Protein AF-A0A9X2F6V3-F1 (afdb_monomer)

Nearest PDB structures (foldseek):
  8wv0-assembly1_A  TM=4.778E-01  e=2.409E+00  Burkholderia pseudomallei
  8wv0-assembly1_B  TM=4.799E-01  e=3.324E+00  Burkholderia pseudomalle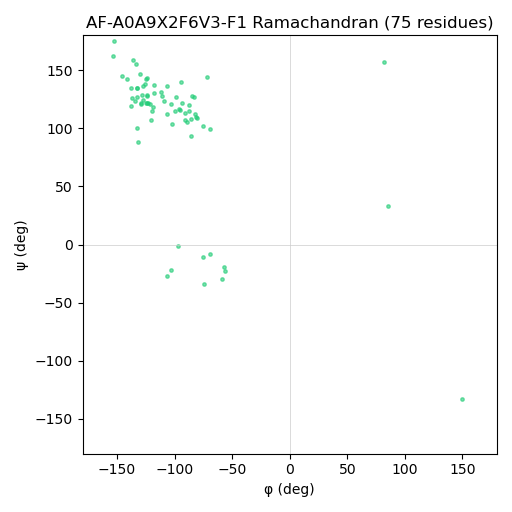i
  8jto-assembly1_A  TM=3.665E-01  e=6.331E+00  Burkholderia pseudomallei

pLDDT: mean 75.63, std 13.08, range [53.28, 93.12]

Organism: NCBI:txid2954799

Solvent-accessible surface area (backbone atoms only — not comparable to full-atom values): 4580 Å² total; per-residue (Å²): 113,52,76,51,76,49,75,45,82,56,85,61,81,47,78,46,82,42,76,46,84,37,98,86,77,42,79,73,45,76,44,76,45,82,46,74,66,94,39,35,50,32,37,36,44,33,39,36,39,65,83,46,101,39,35,37,40,37,43,34,40,35,44,57,58,57,73,48,76,50,74,48,79,48,78,62,132

Secondary structure (DSSP, 8-state):
-EEEEEEEE----EEEEEEEEETTTEEEEEEEEEE--S--EEEEEEEEEEEETTEEEEEEEEEESS-EEEEEEEE--

Foldseek 3Di:
DDKDKDKFFAWDWDWDFDFDPDPPPHGGPTDTDGDGQPWRIKIKIKDKDDPDPFWIKIWMFIDISDTDIDIDIGGDD

Radius of gyration: 21.04 Å; Cα contacts (8 Å, |Δi|>4): 156; chains: 1; bounding box: 46×30×51 Å

Structure (mmCIF, N/CA/C/O backbone):
data_AF-A0A9X2F6V3-F1
#
_entry.id   AF-A0A9X2F6V3-F1
#
loop_
_atom_site.group_PDB
_atom_site.id
_atom_site.type_symbol
_atom_site.label_atom_id
_atom_site.label_alt_id
_atom_site.label_comp_id
_atom_site.label_asym_id
_atom_site.label_entity_id
_atom_site.label_seq_id
_atom_site.pdbx_PDB_ins_code
_atom_site.Cartn_x
_atom_site.Cartn_y
_atom_site.Cartn_z
_atom_site.occupancy
_atom_site.B_iso_or_equiv
_atom_site.auth_seq_id
_atom_site.auth_comp_id
_atom_site.auth_asym_id
_atom_site.auth_atom_id
_atom_site.pdbx_PDB_model_num
ATOM 1 N N . GLY A 1 1 ? 13.983 3.249 -14.085 1.00 73.62 1 GLY A N 1
ATOM 2 C CA . GLY A 1 1 ? 13.494 2.949 -12.730 1.00 73.62 1 GLY A CA 1
ATOM 3 C C . GLY A 1 1 ? 12.773 4.164 -12.206 1.00 73.62 1 GLY A C 1
ATOM 4 O O . GLY A 1 1 ? 13.092 5.263 -12.645 1.00 73.62 1 GLY A O 1
ATOM 5 N N . GLU A 1 2 ? 11.815 3.959 -11.320 1.00 85.88 2 GLU A N 1
ATOM 6 C CA . GLU A 1 2 ? 10.961 4.997 -10.746 1.00 85.88 2 GLU A CA 1
ATOM 7 C C . GLU A 1 2 ? 10.958 4.862 -9.225 1.00 85.88 2 GLU A C 1
ATOM 9 O O . GLU A 1 2 ? 11.081 3.757 -8.692 1.00 85.88 2 GLU A O 1
ATOM 14 N N . VAL A 1 3 ? 10.861 5.995 -8.539 1.00 84.75 3 VAL A N 1
ATOM 15 C CA . VAL A 1 3 ? 10.679 6.064 -7.091 1.00 84.75 3 VAL A CA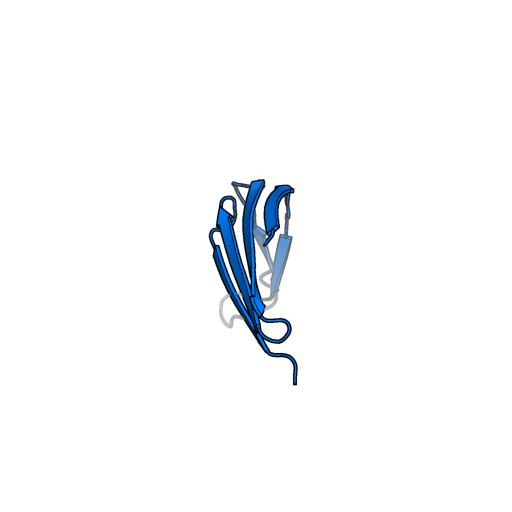 1
ATOM 16 C C . VAL A 1 3 ? 9.425 6.878 -6.847 1.00 84.75 3 VAL A C 1
ATOM 18 O O . VAL A 1 3 ? 9.309 7.988 -7.371 1.00 84.75 3 VAL A O 1
ATOM 21 N N . HIS A 1 4 ? 8.514 6.346 -6.043 1.00 83.38 4 HIS A N 1
ATOM 22 C CA . HIS A 1 4 ? 7.279 7.023 -5.684 1.00 83.38 4 HIS A CA 1
ATOM 23 C C . HIS A 1 4 ? 7.138 7.125 -4.171 1.00 83.38 4 HIS A C 1
ATOM 25 O O . HIS A 1 4 ? 7.504 6.226 -3.414 1.00 83.38 4 HIS A O 1
ATOM 31 N N . VAL A 1 5 ? 6.606 8.262 -3.738 1.00 85.12 5 VAL A N 1
ATOM 32 C CA . VAL A 1 5 ? 6.294 8.545 -2.339 1.00 85.12 5 VAL A CA 1
ATOM 33 C C . VAL A 1 5 ? 4.850 9.013 -2.287 1.00 85.12 5 VAL A C 1
ATOM 35 O O . VAL A 1 5 ? 4.457 9.903 -3.041 1.00 85.12 5 VAL A O 1
ATOM 38 N N . GLY A 1 6 ? 4.062 8.397 -1.416 1.00 80.81 6 GLY A N 1
ATOM 39 C CA . GLY A 1 6 ? 2.647 8.681 -1.241 1.00 80.81 6 GLY A CA 1
ATOM 40 C C . GLY A 1 6 ? 2.282 8.810 0.230 1.00 80.81 6 GLY A C 1
ATOM 41 O O . GLY A 1 6 ? 2.942 8.263 1.111 1.00 80.81 6 GLY A O 1
ATOM 42 N N . ALA A 1 7 ? 1.207 9.539 0.494 1.00 80.88 7 ALA A N 1
ATOM 43 C CA . ALA A 1 7 ? 0.570 9.581 1.798 1.00 80.88 7 ALA A CA 1
ATOM 44 C C . ALA A 1 7 ? -0.934 9.408 1.596 1.00 80.88 7 ALA A C 1
ATOM 46 O O . ALA A 1 7 ? -1.524 10.029 0.711 1.00 80.88 7 ALA A O 1
ATOM 47 N N . MET A 1 8 ? -1.539 8.557 2.412 1.00 79.06 8 MET A N 1
ATOM 48 C CA . MET A 1 8 ? -2.967 8.290 2.423 1.00 79.06 8 MET A CA 1
ATOM 49 C C . MET A 1 8 ? -3.493 8.544 3.830 1.00 79.06 8 MET A C 1
ATOM 51 O O . MET A 1 8 ? -2.956 8.021 4.803 1.00 79.06 8 MET A O 1
ATOM 55 N N . TRP A 1 9 ? -4.543 9.353 3.932 1.00 73.25 9 TRP A N 1
ATOM 56 C CA . TRP A 1 9 ? -5.317 9.494 5.159 1.00 73.25 9 TRP A CA 1
ATOM 57 C C . TRP A 1 9 ? -6.495 8.528 5.089 1.00 73.25 9 TRP A C 1
ATOM 59 O O . TRP A 1 9 ? -7.300 8.609 4.159 1.00 73.25 9 TRP A O 1
ATOM 69 N N . GLN A 1 10 ?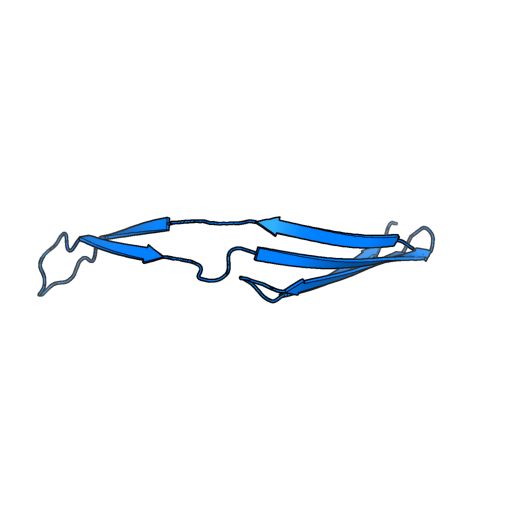 -6.592 7.617 6.051 1.00 64.94 10 GLN A N 1
ATOM 70 C CA . GLN A 1 10 ? -7.707 6.693 6.168 1.00 64.94 10 GLN A CA 1
ATOM 71 C C . GLN A 1 10 ? -8.203 6.675 7.612 1.00 64.94 10 GLN A C 1
ATOM 73 O O . GLN A 1 10 ? -7.634 6.020 8.477 1.00 64.94 10 GLN A O 1
ATOM 78 N N . ASP A 1 11 ? -9.290 7.401 7.840 1.00 67.62 11 ASP A N 1
ATOM 79 C CA . ASP A 1 11 ? -10.058 7.379 9.078 1.00 67.62 11 ASP A CA 1
ATOM 80 C C . ASP A 1 11 ? -11.302 6.522 8.821 1.00 67.62 11 ASP A C 1
ATOM 82 O O . ASP A 1 11 ? -12.181 6.899 8.043 1.00 67.62 11 ASP A O 1
ATOM 86 N N . THR A 1 12 ? -11.308 5.291 9.330 1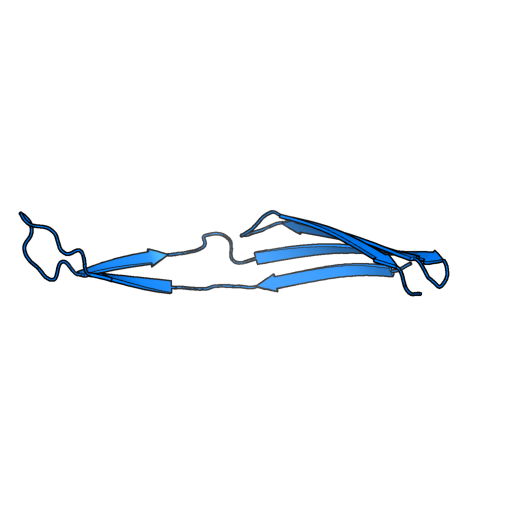.00 58.97 12 THR A N 1
ATOM 87 C CA . THR A 1 12 ? -12.417 4.346 9.145 1.00 58.97 12 THR A CA 1
ATOM 88 C C . THR A 1 12 ? -12.965 3.968 10.508 1.00 58.97 12 THR A C 1
ATOM 90 O O . THR A 1 12 ? -12.338 3.210 11.239 1.00 58.97 12 THR A O 1
ATOM 93 N N . ALA A 1 13 ? -14.152 4.479 10.827 1.00 60.84 13 ALA A N 1
ATOM 94 C CA . ALA A 1 13 ? -14.963 3.963 11.918 1.00 60.84 13 ALA A CA 1
ATOM 95 C C . ALA A 1 13 ? -15.822 2.817 11.371 1.00 60.84 13 ALA A C 1
ATOM 97 O O . ALA A 1 13 ? -16.601 3.014 10.434 1.00 60.84 13 ALA A O 1
ATOM 98 N N . GLN A 1 14 ? -15.667 1.619 11.931 1.00 53.28 14 GLN A N 1
ATOM 99 C CA . GLN A 1 14 ? -16.490 0.466 11.577 1.00 53.28 14 GLN A CA 1
ATOM 100 C C . GLN A 1 14 ? -17.250 -0.014 12.811 1.00 53.28 14 GLN A C 1
ATOM 102 O O . GLN A 1 14 ? -16.639 -0.447 13.785 1.00 53.28 14 GLN A O 1
ATOM 107 N N . THR A 1 15 ? -18.580 0.028 12.743 1.00 59.97 15 THR A N 1
ATOM 108 C CA . THR A 1 15 ? -19.457 -0.608 13.730 1.00 59.97 15 THR A CA 1
ATOM 109 C C . THR A 1 15 ? -19.694 -2.048 13.295 1.00 59.97 15 THR A C 1
ATOM 111 O O . THR A 1 15 ? -20.272 -2.298 12.236 1.00 59.97 15 THR A O 1
ATOM 114 N N . VAL A 1 16 ? -19.209 -3.007 14.083 1.00 60.38 16 VAL A N 1
ATOM 115 C CA . VAL A 1 16 ? -19.498 -4.429 13.862 1.00 60.38 16 VAL A CA 1
ATOM 116 C C . VAL A 1 16 ? -20.670 -4.817 14.750 1.00 60.38 16 VAL A C 1
ATOM 118 O O . VAL A 1 16 ? -20.543 -4.760 15.968 1.00 60.38 16 VAL A O 1
ATOM 121 N N . GLU A 1 17 ? -21.787 -5.211 14.139 1.00 59.38 17 GLU A N 1
ATOM 122 C CA . GLU A 1 17 ? -22.926 -5.814 14.833 1.00 59.38 17 GLU A CA 1
ATOM 123 C C . GLU A 1 17 ? -22.742 -7.338 14.843 1.00 59.38 17 GLU A C 1
ATOM 125 O O . GLU A 1 17 ? -22.840 -8.000 13.808 1.00 59.38 17 GLU A O 1
ATOM 130 N N . LEU A 1 18 ? -22.415 -7.899 16.010 1.00 58.47 18 LEU A N 1
ATOM 131 C CA . LEU A 1 18 ? -22.338 -9.348 16.215 1.00 58.47 18 LEU A CA 1
ATOM 132 C C . LEU A 1 18 ? -23.573 -9.826 16.970 1.00 58.47 18 LEU A C 1
ATOM 134 O O . LEU A 1 18 ? -23.788 -9.421 18.111 1.00 58.47 18 LEU A O 1
ATOM 138 N N . THR A 1 19 ? -24.333 -10.733 16.356 1.00 63.88 19 THR A N 1
ATOM 139 C CA . THR A 1 19 ? -25.385 -11.500 17.030 1.00 63.88 19 THR A CA 1
ATOM 140 C C . THR A 1 19 ? -24.766 -12.775 17.590 1.00 63.88 19 THR A C 1
ATOM 142 O O . THR A 1 19 ? -24.418 -13.688 16.838 1.00 63.88 19 THR A O 1
ATOM 145 N N . ILE A 1 20 ? -24.575 -12.833 18.910 1.00 62.16 20 ILE A N 1
ATOM 146 C CA . ILE A 1 20 ? -24.049 -14.031 19.573 1.00 62.16 20 ILE A CA 1
ATOM 147 C C . ILE A 1 20 ? -25.224 -14.916 19.991 1.00 62.16 20 ILE A C 1
ATOM 149 O O . ILE A 1 20 ? -25.991 -14.555 20.880 1.00 62.16 20 ILE A O 1
ATOM 153 N N . ASP A 1 21 ? -25.335 -16.092 19.376 1.00 60.84 21 ASP A N 1
ATOM 154 C CA . ASP A 1 21 ? -26.313 -17.112 19.761 1.00 60.84 21 ASP A CA 1
ATOM 155 C C . ASP A 1 21 ? -25.709 -17.973 20.892 1.00 60.84 21 ASP A C 1
ATOM 157 O O . ASP A 1 21 ? -24.904 -18.877 20.647 1.00 60.84 21 ASP A O 1
ATOM 161 N N . HIS A 1 22 ? -25.984 -17.625 22.159 1.00 61.47 22 HIS A N 1
ATOM 162 C CA . HIS A 1 22 ? -25.367 -18.261 23.334 1.00 61.47 22 HIS A CA 1
ATOM 163 C C . HIS A 1 22 ? -26.412 -18.804 24.319 1.00 61.47 22 HIS A C 1
ATOM 165 O O . HIS A 1 22 ? -27.186 -18.055 24.913 1.00 61.47 22 HIS A O 1
ATOM 171 N N . ALA A 1 23 ? -26.346 -20.111 24.599 1.00 65.25 23 ALA A N 1
ATOM 172 C CA . ALA A 1 23 ? -27.348 -20.869 25.362 1.00 65.25 23 ALA A CA 1
ATOM 173 C C . ALA A 1 23 ? -27.659 -20.359 26.790 1.00 65.25 23 ALA A C 1
ATOM 175 O O . ALA A 1 23 ? -28.691 -20.716 27.349 1.00 65.25 23 ALA A O 1
ATOM 176 N N . ILE A 1 24 ? -26.782 -19.548 27.396 1.00 66.88 24 ILE A N 1
ATOM 177 C CA . ILE A 1 24 ? -26.962 -18.983 28.752 1.00 66.88 24 ILE A CA 1
ATOM 178 C C . ILE A 1 24 ? -27.314 -17.487 28.728 1.00 66.88 24 ILE A C 1
ATOM 180 O O . ILE A 1 24 ? -27.943 -16.996 29.661 1.00 66.88 24 ILE A O 1
ATOM 184 N N . LEU A 1 25 ? -26.901 -16.753 27.691 1.00 63.16 25 LEU A N 1
ATOM 185 C CA . LEU A 1 25 ? -27.021 -15.286 27.650 1.00 63.16 25 LEU A CA 1
ATOM 186 C C . LEU A 1 25 ? -28.269 -14.817 26.888 1.00 63.16 25 LEU A C 1
ATOM 188 O O . LEU A 1 25 ? -28.543 -13.622 26.855 1.00 63.16 25 LEU A O 1
ATOM 192 N N . GLY A 1 26 ? -29.045 -15.764 26.351 1.00 59.09 26 GLY A N 1
ATOM 193 C CA . GLY A 1 26 ? -30.194 -15.495 25.498 1.00 59.09 26 GLY A CA 1
ATOM 194 C C . GLY A 1 26 ? -29.773 -15.237 24.054 1.00 59.09 26 GLY A C 1
ATOM 195 O O . GLY A 1 26 ? -28.630 -14.877 23.771 1.00 59.09 26 GLY A O 1
ATOM 196 N N . ASN A 1 27 ? -30.716 -15.452 23.143 1.00 59.06 27 ASN A N 1
ATOM 197 C CA . ASN A 1 27 ? -30.561 -15.064 21.750 1.00 59.06 27 ASN A CA 1
ATOM 198 C C . ASN A 1 27 ? -30.646 -13.528 21.682 1.00 59.06 27 ASN A C 1
ATOM 200 O O . ASN A 1 27 ? -31.406 -12.927 22.441 1.00 59.06 27 ASN A O 1
ATOM 204 N N . ASP A 1 28 ? -29.867 -12.916 20.789 1.00 57.22 28 ASP A N 1
ATOM 205 C CA . ASP A 1 28 ? -29.842 -11.469 20.500 1.00 57.22 28 ASP A CA 1
ATOM 206 C C . ASP A 1 28 ? -28.953 -10.588 21.403 1.00 57.22 28 ASP A C 1
ATOM 208 O O . ASP A 1 28 ? -29.238 -9.405 21.616 1.00 57.22 28 ASP A O 1
ATOM 212 N N . LEU A 1 29 ? -27.817 -11.104 21.891 1.00 56.66 29 LEU A N 1
ATOM 213 C CA . LEU A 1 29 ? -26.782 -10.227 22.450 1.00 56.66 29 LEU A CA 1
ATOM 214 C C . LEU A 1 29 ? -26.131 -9.410 21.317 1.00 56.66 29 LEU A C 1
ATOM 216 O O . LEU A 1 29 ? -25.254 -9.914 20.618 1.00 56.66 29 LEU A O 1
ATOM 220 N N . ASN A 1 30 ? -26.562 -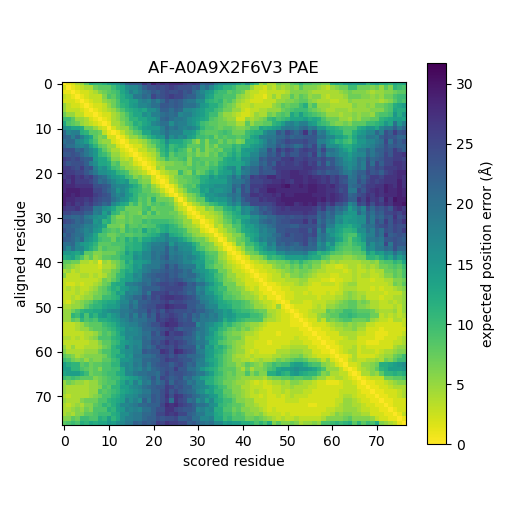8.156 21.149 1.00 59.25 30 ASN A N 1
ATOM 221 C CA . ASN A 1 30 ? -25.963 -7.201 20.216 1.00 59.25 30 ASN A CA 1
ATOM 222 C C . ASN A 1 30 ? -24.707 -6.582 20.831 1.00 59.25 30 ASN A C 1
ATOM 224 O O . ASN A 1 30 ? -24.783 -5.767 21.754 1.00 59.25 30 ASN A O 1
ATOM 228 N N . VAL A 1 31 ? -23.546 -6.962 20.306 1.00 61.28 31 VAL A N 1
ATOM 229 C CA . VAL A 1 31 ? -22.269 -6.343 20.666 1.00 61.28 31 VAL A CA 1
ATOM 230 C C . VAL A 1 31 ? -21.911 -5.341 19.576 1.00 61.28 31 VAL A C 1
ATOM 232 O O . VAL A 1 31 ? -21.678 -5.746 18.441 1.00 61.28 31 VAL A O 1
ATOM 235 N N . ALA A 1 32 ? -21.871 -4.054 19.924 1.00 57.66 32 ALA A N 1
ATOM 236 C CA . ALA A 1 32 ? -21.329 -3.000 19.074 1.00 57.66 32 ALA A CA 1
ATOM 237 C C . ALA A 1 32 ? -19.868 -2.761 19.468 1.00 57.66 32 ALA A C 1
ATOM 239 O O . ALA A 1 32 ? -19.581 -2.368 20.601 1.00 57.66 32 ALA A O 1
ATOM 240 N N . VAL A 1 33 ? -18.943 -3.041 18.551 1.00 61.56 33 VAL A N 1
ATOM 241 C CA . VAL A 1 33 ? -17.519 -2.739 18.738 1.00 61.56 33 VAL A CA 1
ATOM 242 C C . VAL A 1 33 ? -17.167 -1.551 17.861 1.00 61.56 33 VAL A C 1
ATOM 244 O O . VAL A 1 33 ? -17.164 -1.678 16.637 1.00 61.56 33 VAL A O 1
ATOM 247 N N . ASP A 1 34 ? -16.853 -0.421 18.490 1.00 59.22 34 ASP A N 1
ATOM 248 C CA . ASP A 1 34 ? -16.252 0.721 17.809 1.00 59.22 34 ASP A CA 1
ATOM 249 C C . ASP A 1 34 ? -14.779 0.400 17.538 1.00 59.22 34 ASP A C 1
ATOM 251 O O . ASP A 1 34 ? -13.934 0.447 18.437 1.00 59.22 34 ASP A O 1
ATOM 255 N N . GLN A 1 35 ? -14.459 0.026 16.298 1.00 55.00 35 GLN A N 1
ATOM 256 C CA . GLN A 1 35 ? -13.067 -0.055 15.864 1.00 55.00 35 GLN A CA 1
ATOM 257 C C . GLN A 1 35 ? -12.591 1.343 15.469 1.00 55.00 35 GLN A C 1
ATOM 259 O O . GLN A 1 35 ? -13.066 1.917 14.490 1.00 55.00 35 GLN A O 1
ATOM 264 N N . PHE A 1 36 ? -11.665 1.884 16.259 1.00 59.84 36 PHE A N 1
ATOM 265 C CA . PHE A 1 36 ? -10.963 3.134 15.990 1.00 59.84 36 PHE A CA 1
ATOM 266 C C . PHE A 1 36 ? -9.507 2.814 15.649 1.00 59.84 36 PHE A C 1
ATOM 268 O O . PHE A 1 36 ? -8.824 2.174 16.449 1.00 59.84 36 PHE A O 1
ATOM 275 N N . GLU A 1 37 ? -9.032 3.254 14.484 1.00 61.12 37 GLU A N 1
ATOM 276 C CA . GLU A 1 37 ? -7.619 3.169 14.110 1.00 61.12 37 GLU A CA 1
ATOM 277 C C . GLU A 1 37 ? -6.898 4.409 14.670 1.00 61.12 37 GLU A C 1
ATOM 279 O O . GLU A 1 37 ? -7.099 5.516 14.165 1.00 61.12 37 GLU A O 1
ATOM 284 N N . PRO A 1 38 ? -6.059 4.282 15.715 1.00 65.12 38 PRO A N 1
ATOM 285 C CA . PRO A 1 38 ? -5.463 5.440 16.378 1.00 65.12 38 PRO A CA 1
ATOM 286 C C . PRO A 1 38 ? -4.436 6.187 15.518 1.00 65.12 38 PRO A C 1
ATOM 288 O O . PRO A 1 38 ? -3.986 7.264 15.909 1.00 65.12 38 PRO A O 1
ATOM 291 N N . ASN A 1 39 ? -4.057 5.641 14.358 1.00 68.00 39 ASN A N 1
ATOM 292 C CA . ASN A 1 39 ? -3.114 6.268 13.444 1.00 68.00 39 ASN A CA 1
ATOM 293 C C . ASN A 1 39 ? -3.647 6.272 11.993 1.00 68.00 39 ASN A C 1
ATOM 295 O O . ASN A 1 39 ? -3.357 5.358 11.225 1.00 68.00 39 ASN A O 1
ATOM 299 N N . PRO A 1 40 ? -4.412 7.300 11.590 1.00 69.56 40 PRO A N 1
ATOM 300 C CA . PRO A 1 40 ? -5.066 7.363 10.276 1.00 69.56 40 PRO A CA 1
ATOM 301 C C . PRO A 1 40 ? -4.115 7.685 9.112 1.00 69.56 40 PRO A C 1
ATOM 303 O O . PRO A 1 40 ? -4.500 7.586 7.947 1.00 69.56 40 PRO A O 1
ATOM 306 N N . TRP A 1 41 ? -2.871 8.087 9.387 1.00 74.38 41 TRP A N 1
ATOM 307 C CA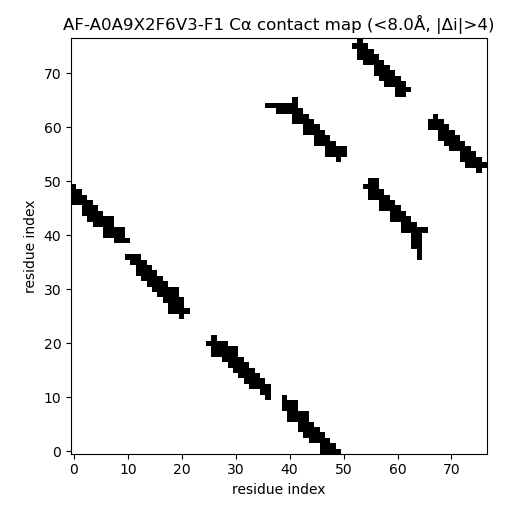 . TRP A 1 41 ? -1.879 8.342 8.344 1.00 74.38 41 TRP A CA 1
ATOM 308 C C . TRP A 1 41 ? -1.202 7.046 7.911 1.00 74.38 41 TRP A C 1
ATOM 310 O O . TRP A 1 41 ? -0.623 6.349 8.739 1.00 74.38 41 TRP A O 1
ATOM 320 N N . ASN A 1 42 ? -1.195 6.773 6.608 1.00 78.38 42 ASN A N 1
ATOM 321 C CA . ASN A 1 42 ? -0.393 5.730 5.978 1.00 78.38 42 ASN A CA 1
ATOM 322 C C . ASN A 1 42 ? 0.557 6.360 4.955 1.00 78.38 42 ASN A C 1
ATOM 324 O O . ASN A 1 42 ? 0.131 6.918 3.944 1.00 78.38 42 ASN A O 1
ATOM 328 N N . PHE A 1 43 ? 1.855 6.269 5.220 1.00 82.38 43 PHE A N 1
ATOM 329 C CA . PHE A 1 43 ? 2.921 6.696 4.322 1.00 82.38 43 PHE A CA 1
ATOM 330 C C . PHE A 1 43 ? 3.398 5.518 3.488 1.00 82.38 43 PHE A C 1
ATOM 332 O O . PHE A 1 43 ? 3.532 4.408 3.996 1.00 82.38 43 PHE A O 1
ATOM 339 N N . LEU A 1 44 ? 3.662 5.775 2.215 1.00 85.62 44 LEU A N 1
ATOM 340 C CA . LEU A 1 44 ? 3.998 4.785 1.205 1.00 85.62 44 LEU A CA 1
ATOM 341 C C . LEU A 1 44 ? 5.288 5.228 0.535 1.00 85.62 44 LEU A C 1
ATOM 343 O O . LEU A 1 44 ? 5.368 6.348 0.028 1.00 85.62 44 LEU A O 1
ATOM 347 N N . VAL A 1 45 ? 6.297 4.369 0.526 1.00 88.25 45 VAL A N 1
ATOM 348 C CA . VAL A 1 45 ? 7.531 4.603 -0.226 1.00 88.25 45 VAL A CA 1
ATOM 349 C C . VAL A 1 45 ? 7.809 3.371 -1.056 1.00 88.25 45 VAL A C 1
ATOM 351 O O . VAL A 1 45 ? 7.959 2.274 -0.519 1.00 88.25 45 VAL A O 1
ATOM 354 N N . GLY A 1 46 ? 7.884 3.555 -2.365 1.00 89.44 46 GLY A N 1
ATOM 355 C CA . GLY A 1 46 ? 8.080 2.469 -3.301 1.00 89.44 46 GLY A CA 1
ATOM 356 C C . GLY A 1 46 ? 9.092 2.794 -4.377 1.00 89.44 46 GLY A C 1
ATOM 357 O O . GLY A 1 46 ? 9.439 3.943 -4.653 1.00 89.44 46 GLY A O 1
ATOM 358 N N . THR A 1 47 ? 9.610 1.726 -4.954 1.00 91.44 47 THR A N 1
ATOM 359 C CA . THR A 1 47 ? 10.627 1.755 -5.991 1.00 91.44 47 THR A CA 1
ATOM 360 C C . THR A 1 47 ? 10.319 0.678 -7.008 1.00 91.44 47 THR A C 1
ATOM 362 O O . THR A 1 47 ? 9.857 -0.415 -6.669 1.00 91.44 47 THR A O 1
ATOM 365 N N . MET A 1 48 ? 10.573 0.997 -8.268 1.00 90.00 48 MET A N 1
ATOM 366 C CA . MET A 1 48 ? 10.293 0.117 -9.383 1.00 90.00 48 MET A CA 1
ATOM 367 C C . MET A 1 48 ? 11.460 0.124 -10.362 1.00 90.00 48 MET A C 1
ATOM 369 O O . MET A 1 48 ? 11.879 1.170 -10.868 1.00 90.00 48 MET A O 1
ATOM 373 N N . TRP A 1 49 ? 11.968 -1.060 -10.677 1.00 93.12 49 TRP A N 1
ATOM 374 C CA . TRP A 1 49 ? 13.082 -1.247 -11.596 1.00 93.12 49 TRP A CA 1
ATOM 375 C C . TRP A 1 49 ? 12.677 -2.182 -12.727 1.00 93.12 49 TRP A C 1
ATOM 377 O O . TRP A 1 49 ? 12.313 -3.327 -12.491 1.00 93.12 49 TRP A O 1
ATOM 387 N N . ALA A 1 50 ? 12.772 -1.703 -13.965 1.00 90.94 50 ALA A N 1
ATOM 388 C CA . ALA A 1 50 ? 12.814 -2.575 -15.130 1.00 90.94 50 ALA A CA 1
ATOM 389 C C . ALA A 1 50 ? 14.259 -3.067 -15.273 1.00 90.94 50 ALA A C 1
ATOM 391 O O . ALA A 1 50 ? 15.152 -2.260 -15.536 1.00 90.94 50 ALA A O 1
ATOM 392 N N . LEU A 1 51 ? 14.488 -4.354 -15.009 1.00 89.00 51 LEU A N 1
ATOM 393 C CA . LEU A 1 51 ? 15.793 -4.991 -15.208 1.00 89.00 51 LEU A CA 1
ATOM 394 C C . LEU A 1 51 ? 16.048 -5.224 -16.700 1.00 89.00 51 LEU A C 1
ATOM 396 O O . LEU A 1 51 ? 17.181 -5.112 -17.154 1.00 89.00 51 LEU A O 1
ATOM 400 N N . ASP A 1 52 ? 14.979 -5.518 -17.438 1.00 89.38 52 ASP A N 1
ATOM 401 C CA . ASP A 1 52 ? 14.953 -5.655 -18.891 1.00 89.38 52 ASP A CA 1
ATOM 402 C C . ASP A 1 52 ? 13.537 -5.324 -19.406 1.00 89.38 52 ASP A C 1
ATOM 404 O O . ASP A 1 52 ? 12.609 -5.150 -18.610 1.00 89.38 52 ASP A O 1
ATOM 408 N N . GLU A 1 53 ? 13.324 -5.296 -20.722 1.00 86.56 53 GLU A N 1
A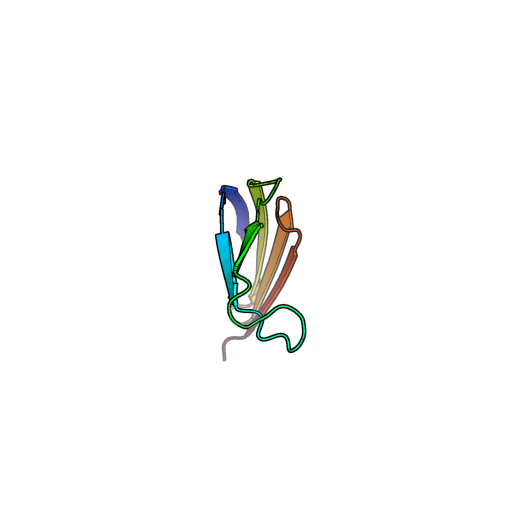TOM 409 C CA . GLU A 1 53 ? 12.012 -5.074 -21.364 1.00 86.56 53 GLU A CA 1
ATOM 410 C C . GLU A 1 53 ? 10.944 -6.085 -20.915 1.00 86.56 53 GLU A C 1
ATOM 412 O O . GLU A 1 53 ? 9.738 -5.839 -21.007 1.00 86.56 53 GLU A O 1
ATOM 417 N N . ARG A 1 54 ? 11.402 -7.240 -20.426 1.00 90.94 54 ARG A N 1
ATOM 418 C CA . ARG A 1 54 ? 10.567 -8.356 -19.988 1.00 90.94 54 ARG A CA 1
ATOM 419 C C . ARG A 1 54 ? 10.447 -8.474 -18.482 1.00 90.94 54 ARG A C 1
ATOM 421 O O . ARG A 1 54 ? 9.497 -9.104 -18.038 1.00 90.94 54 ARG A O 1
ATOM 428 N N . VAL A 1 55 ? 11.376 -7.919 -17.703 1.00 90.00 55 VAL A N 1
ATOM 429 C CA . VAL A 1 55 ? 11.455 -8.171 -16.258 1.00 90.00 55 VAL A CA 1
ATOM 430 C C . VAL A 1 55 ? 11.393 -6.868 -15.488 1.00 90.00 55 VAL A C 1
ATOM 432 O O . VAL A 1 55 ? 12.254 -6.000 -15.627 1.00 90.00 55 VAL A O 1
ATOM 435 N N . GLN A 1 56 ? 10.401 -6.770 -14.611 1.00 92.94 56 GLN A N 1
ATOM 436 C CA . GLN A 1 56 ? 10.188 -5.620 -13.749 1.00 92.94 56 GLN A CA 1
ATOM 437 C C . GLN A 1 56 ? 10.059 -6.067 -12.297 1.00 92.94 56 GLN A C 1
ATOM 439 O O . GLN A 1 56 ? 9.376 -7.041 -11.993 1.00 92.94 56 GLN A O 1
ATOM 444 N N . VAL A 1 57 ? 10.720 -5.343 -11.403 1.00 92.38 57 VAL A N 1
ATOM 445 C CA .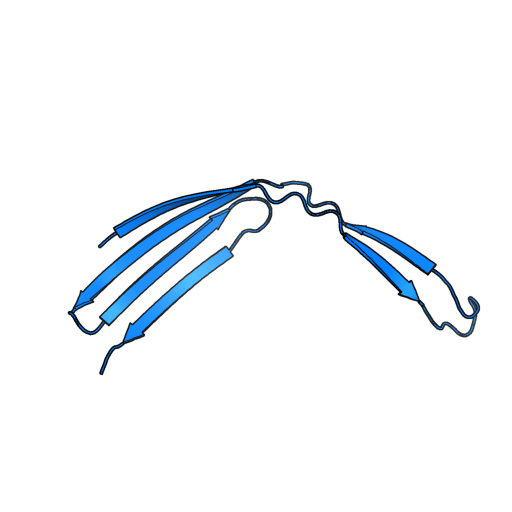 VAL A 1 57 ? 10.707 -5.567 -9.959 1.00 92.38 57 VAL A CA 1
ATOM 446 C C . VAL A 1 57 ? 10.110 -4.344 -9.284 1.00 92.38 57 VAL A C 1
ATOM 448 O O . VAL A 1 57 ? 10.450 -3.215 -9.641 1.00 92.38 57 VAL A O 1
ATOM 451 N N . ILE A 1 58 ? 9.247 -4.571 -8.299 1.00 92.81 58 ILE A N 1
ATOM 452 C CA . ILE A 1 58 ? 8.690 -3.532 -7.437 1.00 92.81 58 ILE A CA 1
ATOM 453 C C . ILE A 1 58 ? 8.932 -3.888 -5.973 1.00 92.81 58 ILE A C 1
ATOM 455 O O . ILE A 1 58 ? 8.791 -5.045 -5.569 1.00 92.81 58 ILE A O 1
ATOM 459 N N . VAL A 1 59 ? 9.314 -2.889 -5.185 1.00 91.50 59 VAL A N 1
ATOM 460 C CA . VAL A 1 59 ? 9.419 -2.978 -3.728 1.00 91.50 59 VAL A CA 1
ATOM 461 C C . VAL A 1 59 ? 8.763 -1.738 -3.144 1.00 91.50 59 VAL A C 1
ATOM 463 O O . VAL A 1 59 ? 9.156 -0.622 -3.479 1.00 91.50 59 VAL A O 1
ATOM 466 N N . GLU A 1 60 ? 7.779 -1.936 -2.275 1.00 89.94 60 GLU A N 1
ATOM 467 C CA . GLU A 1 60 ? 7.027 -0.876 -1.610 1.00 89.94 60 GLU A CA 1
ATOM 468 C C . GLU A 1 60 ? 6.917 -1.153 -0.111 1.00 89.94 60 GLU A C 1
ATOM 470 O O . GLU A 1 60 ? 6.639 -2.275 0.308 1.00 89.94 60 GLU A O 1
ATOM 475 N N . GLY A 1 61 ? 7.156 -0.128 0.700 1.00 86.75 61 GLY A N 1
ATOM 476 C CA . GLY A 1 61 ? 6.994 -0.150 2.146 1.00 86.75 61 GLY A CA 1
ATOM 477 C C . GLY A 1 61 ? 5.940 0.858 2.590 1.00 86.75 61 GLY A C 1
ATOM 478 O O . GLY A 1 61 ? 5.995 2.027 2.206 1.00 86.75 61 GLY A O 1
ATOM 479 N N . GLY A 1 62 ? 5.007 0.400 3.421 1.00 85.81 62 GLY A N 1
ATOM 480 C CA . GLY A 1 62 ? 4.002 1.220 4.088 1.00 85.81 62 GLY A CA 1
ATOM 481 C C . GLY A 1 62 ? 4.304 1.379 5.578 1.00 85.81 62 GLY A C 1
ATOM 482 O O . GLY A 1 62 ? 4.665 0.400 6.235 1.00 85.81 62 GLY A O 1
ATOM 483 N N . MET A 1 63 ? 4.163 2.592 6.117 1.00 80.19 63 MET A N 1
ATOM 484 C CA . MET A 1 63 ? 4.364 2.915 7.539 1.00 80.19 63 MET A CA 1
ATOM 485 C C . MET A 1 63 ? 3.259 3.860 8.029 1.00 80.19 63 MET A C 1
ATOM 487 O O . MET A 1 63 ? 2.957 4.836 7.346 1.00 80.19 63 MET A O 1
ATOM 491 N N . GLY A 1 64 ? 2.666 3.614 9.203 1.00 80.50 64 GLY A N 1
ATOM 492 C CA . GLY A 1 64 ? 1.519 4.401 9.669 1.00 80.50 64 GLY A CA 1
ATOM 493 C C . GLY A 1 64 ? 0.552 3.626 10.560 1.00 80.50 64 GLY A C 1
ATOM 494 O O . GLY A 1 64 ? 0.994 2.919 11.466 1.00 80.50 64 GLY A O 1
ATOM 495 N N . GLY A 1 65 ? -0.751 3.737 10.281 1.00 68.75 65 GLY A N 1
ATOM 496 C CA . GLY A 1 65 ? -1.795 2.863 10.841 1.00 68.75 65 GLY A CA 1
ATOM 497 C C . GLY A 1 65 ? -1.583 1.391 10.517 1.00 68.75 65 GLY A C 1
ATOM 498 O O . GLY A 1 65 ? -1.886 0.519 11.325 1.00 68.75 65 GLY A O 1
ATOM 499 N N . ARG A 1 66 ? -0.959 1.096 9.373 1.00 66.69 66 ARG A N 1
ATOM 500 C CA . ARG A 1 66 ? -0.581 -0.270 9.019 1.00 66.69 66 ARG A CA 1
ATOM 501 C C . ARG A 1 66 ? 0.812 -0.325 8.408 1.00 66.69 66 ARG A C 1
ATOM 503 O O . ARG A 1 66 ? 1.067 0.236 7.347 1.00 66.69 66 ARG A O 1
ATOM 510 N N . SER A 1 67 ? 1.697 -1.065 9.069 1.00 80.25 67 SER A N 1
ATOM 511 C CA . SER A 1 67 ? 3.041 -1.353 8.567 1.00 80.25 67 SER A CA 1
ATOM 512 C C . SER A 1 67 ? 3.012 -2.554 7.626 1.00 80.25 67 SER A C 1
ATOM 514 O O . SER A 1 67 ? 2.497 -3.613 7.992 1.00 80.25 67 SER A O 1
ATOM 516 N N . TYR A 1 68 ? 3.568 -2.417 6.424 1.00 80.44 68 TYR A N 1
ATOM 517 C CA . TYR A 1 68 ? 3.654 -3.522 5.468 1.00 80.44 68 TYR A CA 1
ATOM 518 C C . TYR A 1 68 ? 4.824 -3.366 4.499 1.00 80.44 68 TYR A C 1
ATOM 520 O O . TYR A 1 68 ? 5.358 -2.276 4.313 1.00 80.44 68 TYR A O 1
ATOM 528 N N . ILE A 1 69 ? 5.200 -4.472 3.861 1.00 88.06 69 ILE A N 1
ATOM 529 C CA . ILE A 1 69 ? 6.156 -4.497 2.754 1.00 88.06 69 ILE A CA 1
ATOM 530 C C . ILE A 1 69 ? 5.545 -5.348 1.643 1.00 88.06 69 ILE A C 1
ATOM 532 O O . ILE A 1 69 ? 5.137 -6.484 1.889 1.00 88.06 69 ILE A O 1
ATOM 536 N N . ILE A 1 70 ? 5.475 -4.798 0.435 1.00 86.94 70 ILE A N 1
ATOM 537 C CA . ILE A 1 70 ? 5.052 -5.490 -0.781 1.00 86.94 70 ILE A CA 1
ATOM 538 C C . ILE A 1 70 ? 6.265 -5.611 -1.694 1.00 86.94 70 ILE A C 1
ATOM 540 O O . ILE A 1 70 ? 6.975 -4.641 -1.954 1.00 86.94 70 ILE A O 1
ATOM 544 N N . THR A 1 71 ? 6.489 -6.815 -2.204 1.00 89.44 71 THR A N 1
ATOM 545 C CA . THR A 1 71 ? 7.463 -7.076 -3.260 1.00 89.44 71 THR A CA 1
ATOM 546 C C . THR A 1 71 ? 6.759 -7.747 -4.42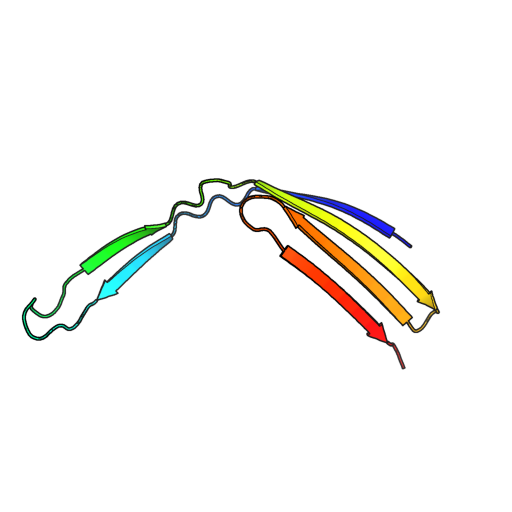9 1.00 89.44 71 THR A C 1
ATOM 548 O O . THR A 1 71 ? 5.831 -8.536 -4.244 1.00 89.44 71 THR A O 1
ATOM 551 N N . GLY A 1 72 ? 7.173 -7.417 -5.647 1.00 89.12 72 GLY A N 1
ATOM 552 C CA . GLY A 1 72 ? 6.584 -7.977 -6.855 1.00 89.12 72 GLY A CA 1
ATOM 553 C C . GLY A 1 72 ? 7.618 -8.160 -7.953 1.00 89.12 72 GLY A C 1
ATOM 554 O O . GLY A 1 72 ? 8.545 -7.362 -8.094 1.00 89.12 72 GLY A O 1
ATOM 555 N N . LEU A 1 73 ? 7.442 -9.226 -8.730 1.00 92.25 73 LEU A N 1
ATOM 556 C CA . LEU A 1 73 ? 8.232 -9.526 -9.913 1.00 92.25 73 LEU A CA 1
ATOM 557 C C . LEU A 1 73 ? 7.278 -9.812 -11.071 1.00 92.25 73 LEU A C 1
ATOM 559 O O . LEU A 1 73 ? 6.457 -10.724 -11.003 1.00 92.25 73 LEU A O 1
ATOM 563 N N . THR A 1 74 ? 7.407 -9.030 -12.132 1.00 91.38 74 THR A N 1
ATOM 564 C CA . THR A 1 74 ? 6.618 -9.153 -13.353 1.00 91.38 74 THR A CA 1
ATOM 565 C C . THR A 1 74 ? 7.530 -9.640 -14.468 1.00 91.38 74 THR A C 1
ATOM 567 O O . THR A 1 74 ? 8.575 -9.040 -14.713 1.00 91.38 74 THR A O 1
ATOM 570 N N . HIS A 1 75 ? 7.121 -10.709 -15.154 1.00 91.44 75 HIS A N 1
ATOM 571 C CA . HIS A 1 75 ? 7.787 -11.226 -16.348 1.00 91.44 75 HIS A CA 1
ATOM 572 C C . HIS A 1 75 ? 6.815 -11.232 -17.538 1.00 91.44 75 HIS A C 1
ATOM 574 O O . HIS A 1 75 ? 5.781 -11.900 -17.484 1.00 91.44 75 HIS A O 1
ATOM 580 N N . ARG A 1 76 ? 7.143 -10.521 -18.621 1.00 87.94 76 ARG A N 1
ATOM 581 C CA . ARG A 1 76 ? 6.372 -10.497 -19.875 1.00 87.94 76 ARG A CA 1
ATOM 582 C C . ARG A 1 76 ? 7.007 -11.443 -20.903 1.00 87.94 76 ARG A C 1
ATOM 584 O O . ARG A 1 76 ? 8.205 -11.350 -21.161 1.00 87.94 76 ARG A O 1
ATOM 591 N N . TYR A 1 77 ? 6.198 -12.349 -21.457 1.00 84.44 77 TYR A N 1
ATOM 592 C CA . TYR A 1 77 ? 6.576 -13.309 -22.502 1.00 84.44 77 TYR A CA 1
ATOM 593 C C . TYR A 1 77 ? 6.158 -12.833 -23.894 1.00 84.44 77 TYR A C 1
ATOM 595 O O . TYR A 1 77 ? 5.133 -12.119 -23.986 1.00 84.44 77 TYR A O 1
#

Mean predicted aligned error: 12.05 Å

Sequence (77 aa):
GEVHVGAMWQDTAQTVELTIDHAILGNDLNVAVDQFEPNPWNFLVGTMWALDERVQVIVEGGMGGRSYIITGLTHRY